Protein AF-A0A0J9V8D1-F1 (afdb_monomer)

Foldseek 3Di:
DDDDPPDPPPPPPPVVVPPPCDPL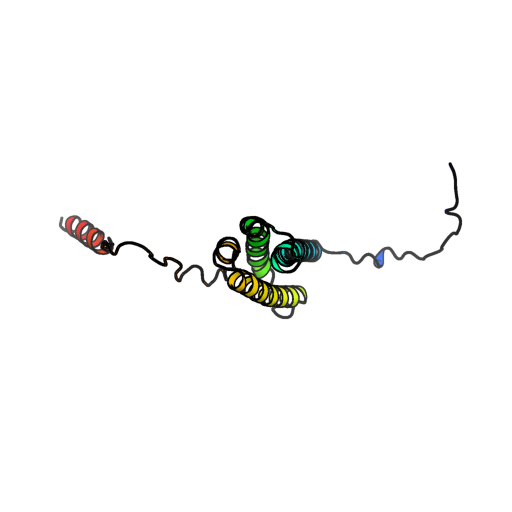NVVLVVLLVLLVVLVVQLCCCLPVDDPDFLLSQQVSLVSNQVSLQVCCVVCPDCPDPSNVSSVVSLVVLVVSLVSLVVVHDRNNVSHDHNDPPVPPPDDDPPPPDDDPDDDPPPVVVVVVVVVPPDD

Radius of gyration: 25.95 Å; Cα contacts (8 Å, |Δi|>4): 88; chains: 1; bounding box: 57×92×41 Å

Organism: NCBI:txid1077284

Sequence (151 aa):
MESHCTETLSLNYSSNLIYSINHEDLNRMEVLYTLHENYSKLDNILNKGTSQEPESLMEPSRICSYTYNSASYMCYDNKNKFCQILENFKRKYEELFKTAESKGDGYAKNFKKLTDYDNINIISTTVIGSAVGLIPLLGILYKVSYINIKS

Nearest PDB structures (foldseek):
  5fb7-assembly1_C  TM=6.114E-01  e=3.784E+00  Talaromyces marneffei PM1
  5csd-assembly2_B  TM=6.289E-01  e=5.192E+00  Talaromyces marneffei PM1
  5ecf-assembly1_A  TM=4.963E-01  e=4.926E+00  Talaromyces marneffei PM1
  7pqg-assembly1_A  TM=3.488E-01  e=5.770E+00  Homo sapiens

Secondary structure (DSSP, 8-state):
--------------GGGS----HHHHHHHHHHHHHHHHHHHHHHHHHS-----GGGGHHHHHHHHHHHHHHHTT-SSTTSHHHHHHHHHHHHHHHHHHHHHHH-HHHHHTSPPPPPGGGTTS------S-------THHHHHHHHHHTS--

Solvent-accessible surface area (backbone atoms only — not comparable to full-atom values): 9403 Å² total; per-residue (Å²): 132,88,86,87,92,81,74,87,74,82,62,84,71,56,72,75,72,61,63,85,72,48,73,66,57,50,53,52,50,51,52,53,48,55,39,52,56,26,49,50,52,45,47,42,56,71,73,63,70,58,97,60,62,40,66,72,32,32,63,36,25,44,49,36,27,54,52,50,53,62,50,57,77,73,46,87,50,79,81,41,70,67,39,52,50,50,54,54,46,51,54,53,50,55,53,51,48,52,54,28,48,76,76,31,69,64,31,35,75,20,42,50,68,75,63,61,76,91,55,77,83,69,85,87,78,80,79,84,75,78,97,69,83,83,74,73,70,71,68,58,57,61,59,58,60,63,68,75,73,72,130

pLDDT: mean 75.98, std 21.28, range [38.09, 98.56]

Structure (mmCIF, N/CA/C/O backbone):
data_AF-A0A0J9V8D1-F1
#
_entry.id   AF-A0A0J9V8D1-F1
#
loop_
_atom_site.group_PDB
_atom_site.id
_atom_site.type_symbol
_atom_site.label_atom_id
_atom_site.label_alt_id
_atom_site.label_comp_id
_atom_site.label_asym_id
_atom_site.label_entity_id
_atom_site.label_seq_id
_atom_site.pdbx_PDB_ins_code
_atom_site.Cartn_x
_atom_site.Cartn_y
_atom_site.Cartn_z
_atom_site.occupancy
_atom_site.B_iso_or_equiv
_atom_site.auth_seq_id
_atom_site.auth_comp_id
_atom_site.auth_asym_id
_atom_site.auth_atom_id
_atom_site.pdbx_PDB_model_num
ATOM 1 N N . MET A 1 1 ? 38.128 -26.580 13.198 1.00 40.97 1 MET A N 1
ATOM 2 C CA . MET A 1 1 ? 39.357 -26.269 12.449 1.00 40.97 1 MET A CA 1
ATOM 3 C C . MET A 1 1 ? 39.440 -27.298 11.344 1.00 40.97 1 MET A C 1
ATOM 5 O O . MET A 1 1 ? 39.517 -28.463 11.697 1.00 40.97 1 MET A O 1
ATOM 9 N N . GLU A 1 2 ? 39.311 -26.825 10.094 1.00 38.81 2 GLU A N 1
ATOM 10 C CA . GLU A 1 2 ? 39.441 -27.550 8.809 1.00 38.81 2 GLU A CA 1
ATOM 11 C C . GLU A 1 2 ? 38.528 -28.771 8.579 1.00 38.81 2 GLU A C 1
ATOM 13 O O . GLU A 1 2 ? 38.133 -29.463 9.503 1.00 38.81 2 GLU A O 1
ATOM 18 N N . SER A 1 3 ? 38.116 -29.122 7.364 1.00 52.94 3 SER A N 1
ATOM 19 C CA . SER A 1 3 ? 38.145 -28.497 6.032 1.00 52.94 3 SER A CA 1
ATOM 20 C C . SER A 1 3 ? 37.361 -29.460 5.146 1.00 52.94 3 SER A C 1
ATOM 22 O O . SER A 1 3 ? 37.755 -30.611 5.147 1.00 52.94 3 SER A O 1
ATOM 24 N N . HIS A 1 4 ? 36.349 -29.055 4.376 1.00 39.62 4 HIS A N 1
ATOM 25 C CA . HIS A 1 4 ? 35.917 -29.810 3.183 1.00 39.62 4 HIS A CA 1
ATOM 26 C C . HIS A 1 4 ? 35.144 -28.876 2.240 1.00 39.62 4 HIS A C 1
ATOM 28 O O . HIS A 1 4 ? 33.922 -28.902 2.159 1.00 39.62 4 HIS A O 1
ATOM 34 N N . CYS A 1 5 ? 35.869 -28.023 1.522 1.00 57.09 5 CYS A N 1
ATOM 35 C CA . CYS A 1 5 ? 35.431 -27.565 0.205 1.00 57.09 5 CYS A CA 1
ATOM 36 C C . CYS A 1 5 ? 36.419 -28.151 -0.795 1.00 57.09 5 CYS A C 1
ATOM 38 O O . CYS A 1 5 ? 37.319 -27.476 -1.284 1.00 57.09 5 CYS A O 1
ATOM 40 N N . THR A 1 6 ? 36.271 -29.453 -1.019 1.00 54.22 6 THR A N 1
ATOM 41 C CA . THR A 1 6 ? 37.063 -30.211 -1.982 1.00 54.22 6 THR A CA 1
ATOM 42 C C . THR A 1 6 ? 36.101 -30.989 -2.857 1.00 54.22 6 THR A C 1
ATOM 44 O O . THR A 1 6 ? 35.965 -32.194 -2.729 1.00 54.22 6 THR A O 1
ATOM 47 N N . GLU A 1 7 ? 35.410 -30.276 -3.736 1.00 50.66 7 GLU A N 1
ATOM 48 C CA . GLU A 1 7 ? 35.006 -30.840 -5.014 1.00 50.66 7 GLU A CA 1
ATOM 49 C C . GLU A 1 7 ? 34.979 -29.704 -6.028 1.00 50.66 7 GLU A C 1
ATOM 51 O O . GLU A 1 7 ? 34.204 -28.751 -5.953 1.00 50.66 7 GLU A O 1
ATOM 56 N N . THR A 1 8 ? 35.951 -29.778 -6.927 1.00 52.75 8 THR A N 1
ATOM 57 C CA . THR A 1 8 ? 36.171 -28.877 -8.043 1.00 52.75 8 THR A CA 1
ATOM 58 C C . THR A 1 8 ? 35.001 -29.010 -9.009 1.00 52.75 8 THR A C 1
ATOM 60 O O . THR A 1 8 ? 35.062 -29.731 -10.003 1.00 52.75 8 THR A O 1
ATOM 63 N N . LEU A 1 9 ? 33.916 -28.298 -8.721 1.00 45.75 9 LEU A N 1
ATOM 64 C CA . LEU A 1 9 ? 32.901 -27.980 -9.706 1.00 45.75 9 LEU A CA 1
ATOM 65 C C . LEU A 1 9 ? 33.573 -27.097 -10.759 1.00 45.75 9 LEU A C 1
ATOM 67 O O . LEU A 1 9 ? 33.676 -25.882 -10.60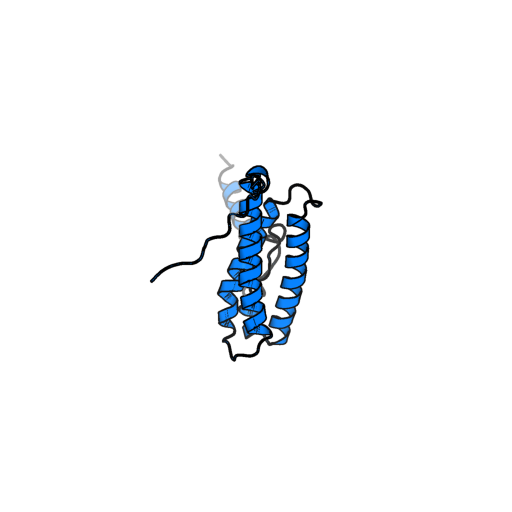1 1.00 45.75 9 LEU A O 1
ATOM 71 N N . SER A 1 10 ? 34.043 -27.723 -11.841 1.00 49.22 10 SER A N 1
ATOM 72 C CA . SER A 1 10 ? 34.318 -27.046 -13.112 1.00 49.22 10 SER A CA 1
ATOM 73 C C . SER A 1 10 ? 32.995 -26.554 -13.694 1.00 49.22 10 SER A C 1
ATOM 75 O O . SER A 1 10 ? 32.504 -27.029 -14.715 1.00 49.22 10 SER A O 1
ATOM 77 N N . LEU A 1 11 ? 32.379 -25.602 -13.003 1.00 45.41 11 LEU A N 1
ATOM 78 C CA . LEU A 1 11 ? 31.412 -24.717 -13.594 1.00 45.41 11 LEU A CA 1
ATOM 79 C C . LEU A 1 11 ? 32.250 -23.810 -14.480 1.00 45.41 11 LEU A C 1
ATOM 81 O O . LEU A 1 11 ? 33.046 -23.012 -13.988 1.00 45.41 11 LEU A O 1
ATOM 85 N N . ASN A 1 12 ? 32.076 -23.943 -15.793 1.00 48.06 12 ASN A N 1
ATOM 86 C CA . ASN A 1 12 ? 32.253 -22.820 -16.700 1.00 48.06 12 ASN A CA 1
ATOM 87 C C . ASN A 1 12 ? 31.321 -21.713 -16.197 1.00 48.06 12 ASN A C 1
ATOM 89 O O . ASN A 1 12 ? 30.193 -21.564 -16.666 1.00 48.06 12 ASN A O 1
ATOM 93 N N . TYR A 1 13 ? 31.760 -21.000 -15.161 1.00 48.97 13 TYR A N 1
ATOM 94 C CA . TYR A 1 13 ? 31.083 -19.853 -14.609 1.00 48.97 13 TYR A CA 1
ATOM 95 C C . TYR A 1 13 ? 31.300 -18.777 -15.651 1.00 48.97 13 TYR A C 1
ATOM 97 O O . TYR A 1 13 ? 32.268 -18.021 -15.626 1.00 48.97 13 TYR A O 1
ATOM 105 N N . SER A 1 14 ? 30.434 -18.795 -16.660 1.00 47.12 14 SER A N 1
ATOM 106 C CA . SER A 1 14 ? 30.283 -17.672 -17.547 1.00 47.12 14 SER A CA 1
ATOM 107 C C . SER A 1 14 ? 29.928 -16.515 -16.626 1.00 47.12 14 SER A C 1
ATOM 109 O O . SER A 1 14 ? 28.798 -16.408 -16.154 1.00 47.12 14 SER A O 1
ATOM 111 N N . SER A 1 15 ? 30.903 -15.654 -16.333 1.00 50.50 15 SER A N 1
ATOM 112 C CA . SER A 1 15 ? 30.673 -14.385 -15.642 1.00 50.50 15 SER A CA 1
ATOM 113 C C . SER A 1 15 ? 29.632 -13.528 -16.374 1.00 50.50 15 SER A C 1
ATOM 115 O O . SER A 1 15 ? 29.179 -12.531 -15.832 1.00 50.50 15 SER A O 1
ATOM 117 N N . ASN A 1 16 ? 29.216 -13.944 -17.577 1.00 49.34 16 ASN A N 1
ATOM 118 C CA . ASN A 1 16 ? 28.119 -13.396 -18.362 1.00 49.34 16 ASN A CA 1
ATOM 119 C C . ASN A 1 16 ? 26.714 -13.763 -17.833 1.00 49.34 16 ASN A C 1
ATOM 121 O O . ASN A 1 16 ? 25.738 -13.243 -18.363 1.00 49.34 16 ASN A O 1
ATOM 125 N N . LEU A 1 17 ? 26.571 -14.656 -16.839 1.00 49.59 17 LEU A N 1
ATOM 126 C CA . LEU A 1 17 ? 25.272 -14.973 -16.209 1.00 49.59 17 LEU A CA 1
ATOM 127 C C . LEU A 1 17 ? 24.911 -14.040 -15.050 1.00 49.59 17 LEU A C 1
ATOM 129 O O . LEU A 1 17 ? 23.734 -13.939 -14.699 1.00 49.59 17 LEU A O 1
ATOM 133 N N . ILE A 1 18 ? 25.887 -13.318 -14.488 1.00 56.47 18 ILE A N 1
ATOM 134 C CA . ILE A 1 18 ? 25.574 -12.091 -13.760 1.00 56.47 18 ILE A CA 1
ATOM 135 C C . ILE A 1 18 ? 25.215 -11.095 -14.856 1.00 56.47 18 ILE A C 1
ATOM 137 O O . ILE A 1 18 ? 26.090 -10.435 -15.414 1.00 56.47 18 ILE A O 1
ATOM 141 N N . TYR A 1 19 ? 23.932 -11.061 -15.226 1.00 57.22 19 TYR A N 1
ATOM 142 C CA . TYR A 1 19 ? 23.373 -9.982 -16.034 1.00 57.22 19 TYR A CA 1
ATOM 143 C C . TYR A 1 19 ? 23.995 -8.676 -15.543 1.00 57.22 19 TYR A C 1
ATOM 145 O O . TYR A 1 19 ? 24.010 -8.431 -14.335 1.00 57.22 19 TYR A O 1
ATOM 153 N N . SER A 1 20 ? 24.541 -7.861 -16.444 1.00 66.31 20 SER A N 1
ATOM 154 C CA . SER A 1 20 ? 24.949 -6.507 -16.083 1.00 66.31 20 SER A CA 1
ATOM 155 C C . SER A 1 20 ? 23.691 -5.752 -15.660 1.00 66.31 20 SER A C 1
ATOM 157 O O . SER A 1 20 ? 22.990 -5.192 -16.499 1.00 66.31 20 SER A O 1
ATOM 159 N N . ILE A 1 21 ? 23.365 -5.808 -14.364 1.00 72.62 21 ILE A N 1
ATOM 160 C CA . ILE A 1 21 ? 22.293 -5.025 -13.764 1.00 72.62 21 ILE A CA 1
ATOM 161 C C . ILE A 1 21 ? 22.747 -3.585 -13.929 1.00 72.62 21 ILE A C 1
ATOM 163 O O . ILE A 1 21 ? 23.710 -3.144 -13.298 1.00 72.62 21 ILE A O 1
ATOM 167 N N . ASN A 1 22 ? 22.109 -2.878 -14.852 1.00 84.25 22 ASN A N 1
ATOM 168 C CA . ASN A 1 22 ? 22.385 -1.467 -15.015 1.00 84.25 22 ASN A CA 1
ATOM 169 C C . ASN A 1 22 ? 21.855 -0.715 -13.782 1.00 84.25 22 ASN A C 1
ATOM 171 O O . ASN A 1 22 ? 21.033 -1.210 -13.007 1.00 84.25 22 ASN A O 1
ATOM 175 N N . HIS A 1 23 ? 22.343 0.504 -13.599 1.00 86.00 23 HIS A N 1
ATOM 176 C CA . HIS A 1 23 ? 21.993 1.319 -12.443 1.00 86.00 23 HIS A CA 1
ATOM 177 C C . HIS A 1 23 ? 20.477 1.582 -12.328 1.00 86.00 23 HIS A C 1
ATOM 179 O O . HIS A 1 23 ? 19.948 1.692 -11.225 1.00 86.00 23 HIS A O 1
ATOM 185 N N . GLU A 1 24 ? 19.764 1.668 -13.452 1.00 86.50 24 GLU A N 1
ATOM 186 C CA . GLU A 1 24 ? 18.317 1.902 -13.476 1.00 86.50 24 GLU A CA 1
ATOM 187 C C . GLU A 1 24 ? 17.537 0.692 -12.946 1.00 86.50 24 GLU A C 1
ATOM 189 O O . GLU A 1 24 ? 16.636 0.851 -12.122 1.00 86.50 24 GLU A O 1
ATOM 194 N N . ASP A 1 25 ? 17.915 -0.518 -13.358 1.00 86.88 25 ASP A N 1
ATOM 195 C CA . ASP A 1 25 ? 17.309 -1.761 -12.885 1.00 86.88 25 ASP A CA 1
ATOM 196 C C . ASP A 1 25 ? 17.604 -1.997 -11.401 1.00 86.88 25 ASP A C 1
ATOM 198 O O . ASP A 1 25 ? 16.701 -2.375 -10.653 1.00 86.88 25 ASP A O 1
ATOM 202 N N . LEU A 1 26 ? 18.826 -1.697 -10.945 1.00 90.06 26 LEU A N 1
ATOM 203 C CA . LEU A 1 26 ? 19.175 -1.765 -9.525 1.00 90.06 26 LEU A CA 1
ATOM 204 C C . LEU A 1 26 ? 18.318 -0.803 -8.688 1.00 90.06 26 LEU A C 1
ATOM 206 O O . LEU A 1 26 ? 17.719 -1.215 -7.697 1.00 90.06 26 LEU A O 1
ATOM 210 N N . ASN A 1 27 ? 18.199 0.454 -9.123 1.00 91.44 27 ASN A N 1
ATOM 211 C CA . ASN A 1 27 ? 17.384 1.466 -8.451 1.00 91.44 27 ASN A CA 1
ATOM 212 C C . ASN A 1 27 ? 15.896 1.067 -8.405 1.00 91.44 27 ASN A C 1
ATOM 214 O O . ASN A 1 27 ? 15.228 1.219 -7.383 1.00 91.44 27 ASN A O 1
ATOM 218 N N . ARG A 1 28 ? 15.368 0.479 -9.487 1.00 93.06 28 ARG A N 1
ATOM 219 C CA . ARG A 1 28 ? 14.005 -0.079 -9.511 1.00 93.06 28 ARG A CA 1
ATOM 220 C C . ARG A 1 28 ? 13.829 -1.214 -8.505 1.00 93.06 28 ARG A C 1
ATOM 222 O O . ARG A 1 28 ? 12.802 -1.274 -7.832 1.00 93.06 28 ARG A O 1
ATOM 229 N N . MET A 1 29 ? 14.802 -2.117 -8.397 1.00 92.88 29 MET A N 1
ATOM 230 C CA . MET A 1 29 ? 14.754 -3.216 -7.428 1.00 92.88 29 MET A CA 1
ATOM 231 C C . MET A 1 29 ? 14.771 -2.706 -5.985 1.00 92.88 29 MET A C 1
ATOM 233 O O . MET A 1 29 ? 13.991 -3.194 -5.169 1.00 92.88 29 MET A O 1
ATOM 237 N N . GLU A 1 30 ? 15.604 -1.709 -5.685 1.00 95.56 30 GLU A N 1
ATOM 238 C CA . GLU A 1 30 ? 15.668 -1.074 -4.366 1.00 95.56 30 GLU A CA 1
ATOM 239 C C . GLU A 1 30 ? 14.323 -0.447 -3.981 1.00 95.56 30 GLU A C 1
ATOM 241 O O . GLU A 1 30 ? 13.779 -0.745 -2.917 1.00 95.56 30 GLU A O 1
ATOM 246 N N . VAL A 1 31 ? 13.719 0.318 -4.894 1.00 97.19 31 VAL A N 1
ATOM 247 C CA . VAL A 1 31 ? 12.374 0.885 -4.720 1.00 97.19 31 VAL A CA 1
ATOM 248 C C . VAL A 1 31 ? 11.345 -0.199 -4.393 1.00 97.19 31 VAL A C 1
ATOM 250 O O . VAL A 1 31 ? 10.600 -0.076 -3.419 1.00 97.19 31 VAL A O 1
ATOM 253 N N . LEU A 1 32 ? 11.292 -1.273 -5.189 1.00 97.50 32 LEU A N 1
ATOM 254 C CA . LEU A 1 32 ? 10.330 -2.358 -4.975 1.00 97.50 32 LEU A CA 1
ATOM 255 C C . LEU A 1 32 ? 10.551 -3.064 -3.634 1.00 97.50 32 LEU A C 1
ATOM 257 O O . LEU A 1 32 ? 9.579 -3.422 -2.964 1.00 97.50 32 LEU A O 1
ATOM 261 N N . TYR A 1 33 ? 11.808 -3.240 -3.229 1.00 98.00 33 TYR A N 1
ATOM 262 C CA . TYR A 1 33 ? 12.160 -3.812 -1.936 1.00 98.00 33 TYR A CA 1
ATOM 263 C C . TYR A 1 33 ? 11.669 -2.930 -0.780 1.00 98.00 33 TYR A C 1
ATOM 265 O O . TYR A 1 33 ? 10.964 -3.426 0.100 1.00 98.00 33 TYR A O 1
ATOM 273 N N . THR A 1 34 ? 11.946 -1.622 -0.813 1.00 98.50 34 THR A N 1
ATOM 274 C CA . THR A 1 34 ? 11.487 -0.673 0.214 1.00 98.50 34 THR A CA 1
ATOM 275 C C . THR A 1 34 ? 9.963 -0.659 0.338 1.00 98.50 34 THR A C 1
ATOM 277 O O . THR A 1 34 ? 9.433 -0.662 1.454 1.00 98.50 34 THR A O 1
ATOM 280 N N . LEU A 1 35 ? 9.244 -0.684 -0.790 1.00 98.56 35 LEU A N 1
ATOM 281 C CA . LEU A 1 35 ? 7.781 -0.760 -0.807 1.00 98.56 35 LEU A CA 1
ATOM 282 C C . LEU A 1 35 ? 7.275 -2.061 -0.172 1.00 98.56 35 LEU A C 1
ATOM 284 O O . LEU A 1 35 ? 6.393 -2.027 0.687 1.00 98.56 35 LEU A O 1
ATOM 288 N N . HIS A 1 36 ? 7.843 -3.206 -0.554 1.00 98.38 36 HIS A N 1
ATOM 289 C CA . HIS A 1 36 ? 7.454 -4.509 -0.016 1.00 98.38 36 HIS A CA 1
ATOM 290 C C . HIS A 1 36 ? 7.713 -4.617 1.493 1.00 98.38 36 HIS A C 1
ATOM 292 O O . HIS A 1 36 ? 6.860 -5.104 2.242 1.00 98.38 36 HIS A O 1
ATOM 298 N N . GLU A 1 37 ? 8.885 -4.176 1.952 1.00 98.50 37 GLU A N 1
ATOM 299 C CA . GLU A 1 37 ? 9.278 -4.241 3.358 1.00 98.50 37 GLU A CA 1
ATOM 300 C C . GLU A 1 37 ? 8.307 -3.442 4.239 1.00 98.50 37 GLU A C 1
ATOM 302 O O . GLU A 1 37 ? 7.800 -3.951 5.241 1.00 98.50 37 GLU A O 1
ATOM 307 N N . ASN A 1 38 ? 7.993 -2.207 3.843 1.00 98.56 38 ASN A N 1
ATOM 308 C CA . ASN A 1 38 ? 7.115 -1.340 4.624 1.00 98.56 38 ASN A CA 1
ATOM 309 C C . ASN A 1 38 ? 5.640 -1.735 4.504 1.00 98.56 38 ASN A C 1
ATOM 311 O O . ASN A 1 38 ? 4.928 -1.689 5.506 1.00 98.56 38 ASN A O 1
ATOM 315 N N . TYR A 1 39 ? 5.192 -2.239 3.350 1.00 98.25 39 TYR A N 1
ATOM 316 C CA . TYR A 1 39 ? 3.880 -2.881 3.239 1.00 98.25 39 TYR A CA 1
ATOM 317 C C . TYR A 1 39 ? 3.747 -4.064 4.197 1.00 98.25 39 TYR A C 1
ATOM 319 O O . TYR A 1 39 ? 2.749 -4.173 4.899 1.00 98.25 39 TYR A O 1
ATOM 327 N N . SER A 1 40 ? 4.769 -4.920 4.283 1.00 96.62 40 SER A N 1
ATOM 328 C CA . SER A 1 40 ? 4.755 -6.077 5.185 1.00 96.62 40 SER A CA 1
ATOM 329 C C . SER A 1 40 ? 4.664 -5.657 6.654 1.00 96.62 40 SER A C 1
ATOM 331 O O . SER A 1 40 ? 3.982 -6.313 7.437 1.00 96.62 40 SER A O 1
ATOM 333 N N . LYS A 1 41 ? 5.305 -4.543 7.040 1.00 96.12 41 LYS A N 1
ATOM 334 C CA . LYS A 1 41 ? 5.163 -3.958 8.386 1.00 96.12 41 LYS A CA 1
ATOM 335 C C . LYS A 1 41 ? 3.719 -3.518 8.648 1.00 96.12 41 LYS A C 1
ATOM 337 O O . LYS A 1 41 ? 3.163 -3.890 9.677 1.00 96.12 41 LYS A O 1
ATOM 342 N N . LEU A 1 42 ? 3.107 -2.792 7.710 1.00 96.62 42 LEU A N 1
ATOM 343 C CA . LEU A 1 42 ? 1.705 -2.360 7.805 1.00 96.62 42 LEU A CA 1
ATOM 344 C C . LEU A 1 42 ? 0.745 -3.556 7.889 1.00 96.62 42 LEU A C 1
ATOM 346 O O . LEU A 1 42 ? -0.128 -3.581 8.752 1.00 96.62 42 LEU A O 1
ATOM 350 N N . ASP A 1 43 ? 0.934 -4.561 7.032 1.00 95.56 43 ASP A N 1
ATOM 351 C CA . ASP A 1 43 ? 0.139 -5.791 7.020 1.00 95.56 43 ASP A CA 1
ATOM 352 C C . ASP A 1 43 ? 0.264 -6.561 8.337 1.00 95.56 43 ASP A C 1
ATOM 354 O O . ASP A 1 43 ? -0.735 -7.018 8.881 1.00 95.56 43 ASP A O 1
ATOM 358 N N . ASN A 1 44 ? 1.465 -6.646 8.911 1.00 94.00 44 ASN A N 1
ATOM 359 C CA . ASN A 1 44 ? 1.660 -7.283 10.210 1.00 94.00 44 ASN A CA 1
ATOM 360 C C . ASN A 1 44 ? 0.912 -6.539 11.331 1.00 94.00 44 ASN A C 1
ATOM 362 O O . ASN A 1 44 ? 0.211 -7.192 12.105 1.00 94.00 44 ASN A O 1
ATOM 366 N N . ILE A 1 45 ? 1.015 -5.202 11.383 1.00 92.88 45 ILE A N 1
ATOM 367 C CA . ILE A 1 45 ? 0.317 -4.363 12.378 1.00 92.88 45 ILE A CA 1
ATOM 368 C C . ILE A 1 45 ? -1.203 -4.539 12.260 1.00 92.88 45 ILE A C 1
ATOM 370 O O . ILE A 1 45 ? -1.908 -4.676 13.259 1.00 92.88 45 ILE A O 1
ATOM 374 N N . LEU A 1 46 ? -1.728 -4.554 11.034 1.00 93.31 46 LEU A N 1
ATOM 375 C CA . LEU A 1 46 ? -3.165 -4.633 10.795 1.00 93.31 46 LEU A CA 1
ATOM 376 C C . LEU A 1 46 ? -3.699 -6.064 10.956 1.00 93.31 46 LEU A C 1
ATOM 378 O O . LEU A 1 46 ? -4.700 -6.282 11.635 1.00 93.31 46 LEU A O 1
ATOM 382 N N . ASN A 1 47 ? -3.053 -7.063 10.372 1.00 90.00 47 ASN A N 1
ATOM 383 C CA . ASN A 1 47 ? -3.655 -8.384 10.197 1.00 90.00 47 ASN A CA 1
ATOM 384 C C . ASN A 1 4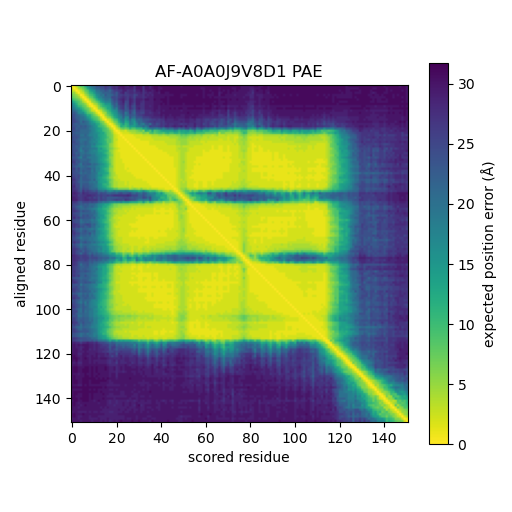7 ? -3.103 -9.459 11.140 1.00 90.00 47 ASN A C 1
ATOM 386 O O . ASN A 1 47 ? -3.786 -10.458 11.357 1.00 90.00 47 ASN A O 1
ATOM 390 N N . LYS A 1 48 ? -1.909 -9.285 11.730 1.00 80.50 48 LYS A N 1
ATOM 391 C CA . LYS A 1 48 ? -1.238 -10.354 12.504 1.00 80.50 48 LYS A CA 1
ATOM 392 C C . LYS A 1 48 ? -1.271 -10.188 14.026 1.00 80.50 48 LYS A C 1
ATOM 394 O O . LYS A 1 48 ? -0.693 -11.005 14.734 1.00 80.50 48 LYS A O 1
ATOM 399 N N . GLY A 1 49 ? -2.044 -9.227 14.533 1.00 60.84 49 GLY A N 1
ATOM 400 C CA . GLY A 1 49 ? -2.706 -9.376 15.834 1.00 60.84 49 GLY A CA 1
ATOM 401 C C . GLY A 1 49 ? -1.828 -9.283 17.083 1.00 60.84 49 GLY A C 1
ATOM 402 O O . GLY A 1 49 ? -2.189 -9.854 18.109 1.00 60.84 49 GLY A O 1
ATOM 403 N N . THR A 1 50 ? -0.724 -8.540 17.056 1.00 63.03 50 THR A N 1
ATOM 404 C CA . THR A 1 50 ? -0.196 -7.968 18.303 1.00 63.03 50 THR A CA 1
ATOM 405 C C . THR A 1 50 ? -0.909 -6.639 18.551 1.00 63.03 50 THR A C 1
ATOM 407 O O . THR A 1 50 ? -1.259 -5.944 17.601 1.00 63.03 50 THR A O 1
ATOM 410 N N . SER A 1 51 ? -1.194 -6.307 19.815 1.00 60.75 51 SER A N 1
ATOM 411 C CA . SER A 1 51 ? -1.776 -5.019 20.229 1.00 60.75 51 SER A CA 1
ATOM 412 C C . SER A 1 51 ? -0.784 -3.886 19.946 1.00 60.75 51 SER A C 1
ATOM 414 O O . SER A 1 51 ? -0.165 -3.350 20.860 1.00 60.75 51 SER A O 1
ATOM 416 N N . GLN A 1 52 ? -0.539 -3.599 18.672 1.00 69.19 52 GLN A N 1
ATOM 417 C CA . GLN A 1 52 ? 0.337 -2.531 18.234 1.00 69.19 52 GLN A CA 1
ATOM 418 C C . GLN A 1 52 ? -0.461 -1.240 18.163 1.00 69.19 52 GLN A C 1
ATOM 420 O O . GLN A 1 52 ? -1.553 -1.196 17.595 1.00 69.19 52 GLN A O 1
ATOM 425 N N . GLU A 1 53 ? 0.109 -0.196 18.760 1.00 84.94 53 GLU A N 1
ATOM 426 C CA . GLU A 1 53 ? -0.489 1.130 18.782 1.00 84.94 53 GLU A CA 1
ATOM 427 C C . GLU A 1 53 ? -0.717 1.625 17.349 1.00 84.94 53 GLU A C 1
ATOM 429 O O . GLU A 1 53 ? 0.199 1.503 16.520 1.00 84.94 53 GLU A O 1
ATOM 434 N N . PRO A 1 54 ? -1.890 2.215 17.044 1.00 89.50 54 PRO A N 1
ATOM 435 C CA . PRO A 1 54 ? -2.215 2.718 15.711 1.00 89.50 54 PRO A CA 1
ATOM 436 C C . PRO A 1 54 ? -1.140 3.638 15.114 1.00 89.50 54 PRO A C 1
ATOM 438 O O . PRO A 1 54 ? -0.916 3.633 13.906 1.00 89.50 54 PRO A O 1
ATOM 441 N N . GLU A 1 55 ? -0.431 4.384 15.960 1.00 93.06 55 GLU A N 1
ATOM 442 C CA . GLU A 1 55 ? 0.679 5.285 15.612 1.00 93.06 55 GLU A CA 1
ATOM 443 C C . GLU A 1 55 ? 1.842 4.575 14.904 1.00 93.06 55 GLU A C 1
ATOM 445 O O . GLU A 1 55 ? 2.537 5.178 14.085 1.00 93.06 55 GLU A O 1
ATOM 450 N N . SER A 1 56 ? 2.015 3.272 15.143 1.00 93.94 56 SER A N 1
ATOM 451 C CA . SER A 1 56 ? 3.055 2.448 14.511 1.00 93.94 56 SER A CA 1
ATOM 452 C C . SER A 1 56 ? 2.877 2.325 12.991 1.00 93.94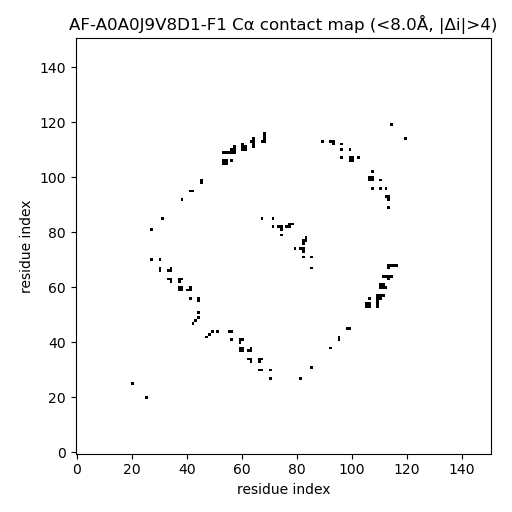 56 SER A C 1
ATOM 454 O O . SER A 1 56 ? 3.821 1.961 12.289 1.00 93.94 56 SER A O 1
ATOM 456 N N . LEU A 1 57 ? 1.687 2.637 12.462 1.00 95.31 57 LEU A N 1
ATOM 457 C CA . LEU A 1 57 ? 1.415 2.682 11.023 1.00 95.31 57 LEU A CA 1
ATOM 458 C C . LEU A 1 57 ? 2.025 3.905 10.329 1.00 95.31 57 LEU A C 1
ATOM 460 O O . LEU A 1 57 ? 2.243 3.872 9.114 1.00 95.31 57 LEU A O 1
ATOM 464 N N . MET A 1 58 ? 2.297 4.982 11.071 1.00 95.44 58 MET A N 1
ATOM 465 C CA . MET A 1 58 ? 2.629 6.284 10.491 1.00 95.44 58 MET A CA 1
ATOM 466 C C . MET A 1 58 ? 3.925 6.230 9.690 1.00 95.44 58 MET A C 1
ATOM 468 O O . MET A 1 58 ? 3.957 6.639 8.529 1.00 95.44 58 MET A O 1
ATOM 472 N N . GLU A 1 59 ? 4.984 5.687 10.284 1.00 96.62 59 GLU A N 1
ATOM 473 C CA . GLU A 1 59 ? 6.296 5.682 9.646 1.00 96.62 59 GLU A CA 1
ATOM 474 C C . GLU A 1 59 ? 6.341 4.775 8.404 1.00 96.62 59 GLU A C 1
ATOM 476 O O . GLU A 1 59 ? 6.699 5.268 7.329 1.00 96.62 59 GLU A O 1
ATOM 481 N N . PRO A 1 60 ? 5.897 3.500 8.461 1.00 97.56 60 PRO A N 1
ATOM 482 C CA . PRO A 1 60 ? 5.912 2.642 7.280 1.00 97.56 60 PRO A CA 1
ATOM 483 C C . PRO A 1 60 ? 4.988 3.152 6.163 1.00 97.56 60 PRO A C 1
ATOM 485 O O . PRO A 1 60 ? 5.351 3.078 4.989 1.00 97.56 60 PRO A O 1
ATOM 488 N N . SER A 1 61 ? 3.817 3.714 6.497 1.00 97.75 61 SER A N 1
ATOM 489 C CA . SER A 1 61 ? 2.894 4.262 5.490 1.00 97.75 61 SER A CA 1
ATOM 490 C C . SER A 1 61 ? 3.442 5.528 4.825 1.00 97.75 61 SER A C 1
ATOM 492 O O . SER A 1 61 ? 3.301 5.709 3.613 1.00 97.75 61 SER A O 1
ATOM 494 N N . ARG A 1 62 ? 4.141 6.386 5.580 1.00 97.12 62 ARG A N 1
ATOM 495 C CA . ARG A 1 62 ? 4.844 7.554 5.036 1.00 97.12 62 ARG A CA 1
ATOM 496 C C . ARG A 1 62 ? 5.943 7.145 4.060 1.00 97.12 62 ARG A C 1
ATOM 498 O O . ARG A 1 62 ? 6.021 7.734 2.982 1.00 97.12 62 ARG A O 1
ATOM 505 N N . ILE A 1 63 ? 6.746 6.137 4.410 1.00 97.88 63 ILE A N 1
ATOM 506 C CA . ILE A 1 63 ? 7.796 5.605 3.530 1.00 97.88 63 ILE A CA 1
ATOM 507 C C . ILE A 1 63 ? 7.171 5.050 2.248 1.00 97.88 63 ILE A C 1
ATOM 509 O O . ILE A 1 63 ? 7.557 5.469 1.162 1.00 97.88 63 ILE A O 1
ATOM 513 N N . CYS A 1 64 ? 6.147 4.196 2.357 1.00 98.06 64 CYS A N 1
ATOM 514 C CA . CYS A 1 64 ? 5.426 3.676 1.193 1.00 98.06 64 CYS A CA 1
ATOM 515 C C . CYS A 1 64 ? 4.902 4.795 0.284 1.00 98.06 64 CYS A C 1
ATOM 517 O O . CYS A 1 64 ? 5.131 4.758 -0.922 1.00 98.06 64 CYS A O 1
ATOM 519 N N . SER A 1 65 ? 4.237 5.807 0.853 1.00 95.81 65 SER A N 1
ATOM 520 C CA . SER A 1 65 ? 3.700 6.936 0.089 1.00 95.81 65 SER A CA 1
ATOM 521 C C . SER A 1 65 ? 4.793 7.723 -0.630 1.00 95.81 65 SER A C 1
ATOM 523 O O . SER A 1 65 ? 4.653 8.001 -1.819 1.00 95.81 65 SER A O 1
ATOM 525 N N . TYR A 1 66 ? 5.884 8.066 0.053 1.00 94.81 66 TYR A N 1
ATOM 526 C CA . TYR A 1 66 ? 6.977 8.827 -0.549 1.00 94.81 66 TYR A CA 1
ATOM 527 C C . TYR A 1 66 ? 7.705 8.034 -1.642 1.00 94.81 66 TYR A C 1
ATOM 529 O O . TYR A 1 66 ? 7.935 8.551 -2.740 1.00 94.81 66 TYR A O 1
ATOM 537 N N . THR A 1 67 ? 8.035 6.772 -1.356 1.00 96.31 67 THR A N 1
ATOM 538 C CA . THR A 1 67 ? 8.733 5.890 -2.292 1.00 96.31 67 THR A CA 1
ATOM 539 C C . THR A 1 67 ? 7.873 5.620 -3.523 1.00 96.31 67 THR A C 1
ATOM 541 O O . THR A 1 67 ? 8.379 5.746 -4.633 1.00 96.31 67 THR A O 1
ATOM 544 N N . TYR A 1 68 ? 6.577 5.329 -3.361 1.00 95.69 68 TYR A N 1
ATOM 545 C CA . TYR A 1 68 ? 5.664 5.098 -4.486 1.00 95.69 68 TYR A CA 1
ATOM 546 C C . TYR A 1 68 ? 5.545 6.337 -5.378 1.00 95.69 68 TYR A C 1
ATOM 548 O O . TYR A 1 68 ? 5.695 6.237 -6.595 1.00 95.69 68 TYR A O 1
ATOM 556 N N . ASN A 1 69 ? 5.349 7.515 -4.779 1.00 91.31 69 ASN A N 1
ATOM 557 C CA . ASN A 1 69 ? 5.225 8.759 -5.535 1.00 91.31 69 ASN A CA 1
ATOM 558 C C . ASN A 1 69 ? 6.499 9.045 -6.337 1.00 91.31 69 ASN A C 1
ATOM 560 O O . ASN A 1 69 ? 6.422 9.336 -7.527 1.00 91.31 69 ASN A O 1
ATOM 564 N N . SER A 1 70 ? 7.674 8.899 -5.721 1.00 91.12 70 SER A N 1
ATOM 565 C CA . SER A 1 70 ? 8.959 9.067 -6.414 1.00 91.12 70 SER A CA 1
ATOM 566 C C . SER A 1 70 ? 9.149 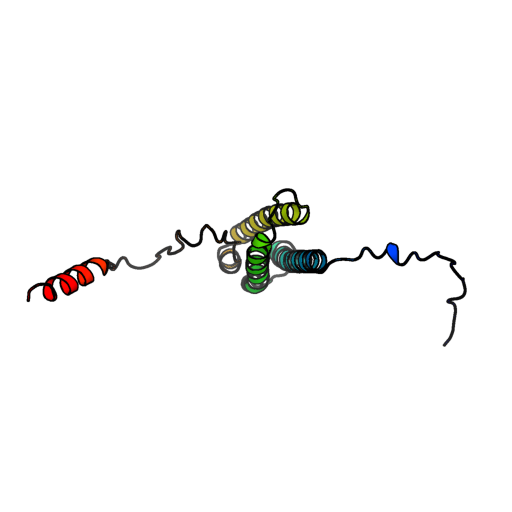8.035 -7.533 1.00 91.12 70 SER A C 1
ATOM 568 O O . SER A 1 70 ? 9.616 8.365 -8.621 1.00 91.12 70 SER A O 1
ATOM 570 N N . ALA A 1 71 ? 8.747 6.789 -7.286 1.00 92.06 71 ALA A N 1
ATOM 571 C CA . ALA A 1 71 ? 8.853 5.683 -8.227 1.00 92.06 71 ALA A CA 1
ATOM 572 C C . ALA A 1 71 ? 7.924 5.820 -9.441 1.00 92.06 71 ALA A C 1
ATOM 574 O O . ALA A 1 71 ? 8.275 5.362 -10.528 1.00 92.06 71 ALA A O 1
ATOM 575 N N . SER A 1 72 ? 6.766 6.466 -9.277 1.00 89.19 72 SER A N 1
ATOM 576 C CA . SER A 1 72 ? 5.792 6.666 -10.357 1.00 89.19 72 SER A CA 1
ATOM 577 C C . SER A 1 72 ? 6.379 7.441 -11.546 1.00 89.19 72 SER A C 1
ATOM 579 O O . SER A 1 72 ? 6.083 7.127 -12.696 1.00 89.19 72 SER A O 1
ATOM 581 N N . TYR A 1 73 ? 7.321 8.357 -11.298 1.00 86.56 73 TYR A N 1
ATOM 582 C CA . TYR A 1 73 ? 8.032 9.094 -12.348 1.00 86.56 73 TYR A CA 1
ATOM 583 C C . TYR A 1 73 ? 9.000 8.228 -13.165 1.00 86.56 73 TYR A C 1
ATOM 585 O O . TYR A 1 73 ? 9.447 8.645 -14.227 1.00 86.56 73 TYR A O 1
ATOM 593 N N . MET A 1 74 ? 9.318 7.014 -12.705 1.00 87.12 74 MET A N 1
ATOM 594 C CA . MET A 1 74 ? 10.170 6.064 -13.432 1.00 87.12 74 MET A CA 1
ATOM 595 C C . MET A 1 74 ? 9.375 5.218 -14.447 1.00 87.12 74 MET A C 1
ATOM 597 O O . MET A 1 74 ? 9.942 4.318 -15.082 1.00 87.12 74 MET A O 1
ATOM 601 N N . CYS A 1 75 ? 8.071 5.491 -14.596 1.00 85.62 75 CYS A N 1
ATOM 602 C CA . CYS A 1 75 ? 7.150 4.808 -15.498 1.00 85.62 75 CYS A CA 1
ATOM 603 C C . CYS A 1 75 ? 6.947 5.530 -16.830 1.00 85.62 75 CYS A C 1
ATOM 605 O O . CYS A 1 75 ? 5.856 5.987 -17.154 1.00 85.62 75 CYS A O 1
ATOM 607 N N . TYR A 1 76 ? 8.011 5.583 -17.631 1.00 75.94 76 TYR A N 1
ATOM 608 C CA . TYR A 1 76 ? 7.988 6.197 -18.965 1.00 75.94 76 TYR A CA 1
ATOM 609 C C . TYR A 1 76 ? 7.224 5.367 -20.015 1.00 75.94 76 TYR A C 1
ATOM 611 O O . TYR A 1 76 ? 6.682 5.926 -20.964 1.00 75.94 76 TYR A O 1
ATOM 619 N N . ASP A 1 77 ? 7.156 4.043 -19.834 1.00 72.00 77 ASP A N 1
ATOM 620 C CA . ASP A 1 77 ? 6.326 3.125 -20.623 1.00 72.00 77 ASP A CA 1
ATOM 621 C C . ASP A 1 77 ? 5.471 2.297 -19.658 1.00 72.00 77 ASP A C 1
ATOM 623 O O . ASP A 1 77 ? 5.990 1.521 -18.847 1.00 72.00 77 ASP A O 1
ATOM 627 N N . ASN A 1 78 ? 4.150 2.459 -19.748 1.00 61.44 78 ASN A N 1
ATOM 628 C CA . ASN A 1 78 ? 3.180 1.774 -18.894 1.00 61.44 78 ASN A CA 1
ATOM 629 C C . ASN A 1 78 ? 3.204 0.241 -19.051 1.00 61.44 78 ASN A C 1
ATOM 631 O O . ASN A 1 78 ? 2.639 -0.471 -18.219 1.00 61.44 78 ASN A O 1
ATOM 635 N N . LYS A 1 79 ? 3.882 -0.286 -20.078 1.00 65.94 79 LYS A N 1
ATOM 636 C CA . LYS A 1 79 ? 4.060 -1.726 -20.292 1.00 65.94 79 LYS A CA 1
ATOM 637 C C .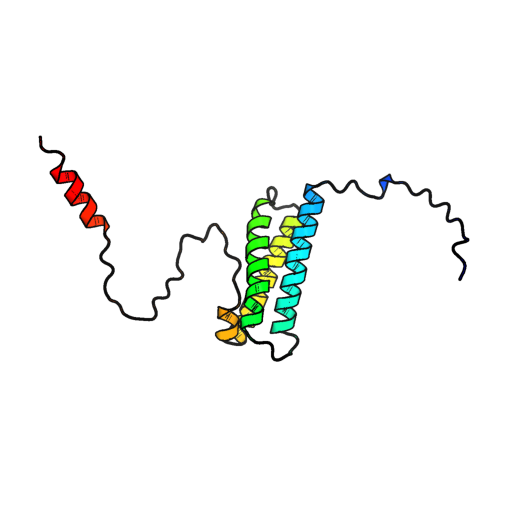 LYS A 1 79 ? 5.288 -2.301 -19.600 1.00 65.94 79 LYS A C 1
ATOM 639 O O . LYS A 1 79 ? 5.423 -3.526 -19.578 1.00 65.94 79 LYS A O 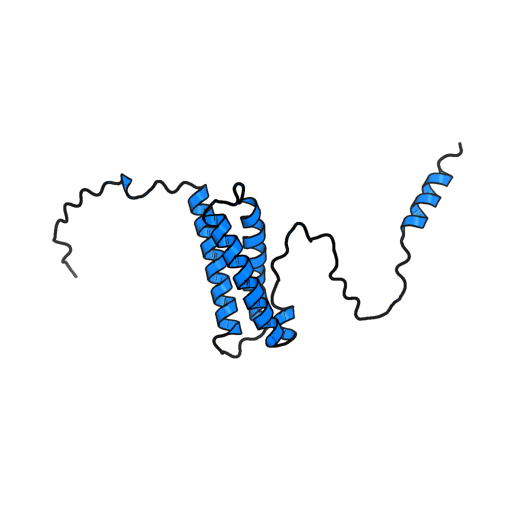1
ATOM 644 N N . ASN A 1 80 ? 6.167 -1.483 -19.017 1.00 82.75 80 ASN A N 1
ATOM 645 C CA . ASN A 1 80 ? 7.333 -2.014 -18.321 1.00 82.75 80 ASN A CA 1
ATOM 646 C C . ASN A 1 80 ? 6.898 -2.827 -17.077 1.00 82.75 80 ASN A C 1
ATOM 648 O O . ASN A 1 80 ? 5.918 -2.513 -16.395 1.00 82.75 80 ASN A O 1
ATOM 652 N N . LYS A 1 81 ? 7.634 -3.904 -16.775 1.00 89.62 81 LYS A N 1
ATOM 653 C CA . LYS A 1 81 ? 7.298 -4.834 -15.684 1.00 89.62 81 LYS A CA 1
ATOM 654 C C . LYS A 1 81 ? 7.316 -4.170 -14.303 1.00 89.62 81 LYS A C 1
ATOM 656 O O . LYS A 1 81 ? 6.515 -4.527 -13.446 1.00 89.62 81 LYS A O 1
ATOM 661 N N . PHE A 1 82 ? 8.207 -3.208 -14.087 1.00 91.94 82 PHE A N 1
ATOM 662 C CA . PHE A 1 82 ? 8.280 -2.433 -12.851 1.00 91.94 82 PHE A CA 1
ATOM 663 C C . PHE A 1 82 ? 6.997 -1.618 -12.615 1.00 91.94 82 PHE A C 1
ATOM 665 O O . PHE A 1 82 ? 6.438 -1.675 -11.524 1.00 91.94 82 PHE A O 1
ATOM 672 N N . CYS A 1 83 ? 6.454 -0.970 -13.644 1.00 92.38 83 CYS A N 1
ATOM 673 C CA . CYS A 1 83 ? 5.215 -0.198 -13.567 1.00 92.38 83 CYS A CA 1
ATOM 674 C C . CYS A 1 83 ? 4.004 -1.080 -13.290 1.00 92.38 83 CYS A C 1
ATOM 676 O O . CYS A 1 83 ? 3.185 -0.749 -12.441 1.00 92.38 83 CYS A O 1
ATOM 678 N N . GLN A 1 84 ? 3.934 -2.259 -13.911 1.00 93.00 84 GLN A N 1
ATOM 679 C CA . GLN A 1 84 ? 2.894 -3.240 -13.588 1.00 93.00 84 GLN A CA 1
ATOM 680 C C . GLN A 1 84 ? 2.955 -3.681 -12.114 1.00 93.00 84 GLN A C 1
ATOM 682 O O . GLN A 1 84 ? 1.919 -3.879 -11.476 1.00 93.00 84 GLN A O 1
ATOM 687 N N . ILE A 1 85 ? 4.162 -3.820 -11.552 1.00 95.19 85 ILE A N 1
ATOM 688 C CA . ILE A 1 85 ? 4.342 -4.137 -10.130 1.00 95.19 85 ILE A CA 1
ATOM 689 C C . ILE A 1 85 ? 3.910 -2.956 -9.250 1.00 95.19 85 ILE A C 1
ATOM 691 O O . ILE A 1 85 ? 3.223 -3.192 -8.256 1.00 95.19 85 ILE A O 1
ATOM 695 N N . LEU A 1 86 ? 4.252 -1.714 -9.611 1.00 94.50 86 LEU A N 1
ATOM 696 C CA . LEU A 1 86 ? 3.807 -0.516 -8.889 1.00 94.50 86 LEU A CA 1
ATOM 697 C C . LEU A 1 86 ? 2.280 -0.367 -8.893 1.00 94.50 86 LEU A C 1
ATOM 699 O O . LEU A 1 86 ? 1.696 -0.111 -7.843 1.00 94.50 86 LEU A O 1
ATOM 703 N N . GLU A 1 87 ? 1.615 -0.596 -10.023 1.00 93.12 87 GLU A N 1
ATOM 704 C CA . GLU A 1 87 ? 0.148 -0.566 -10.104 1.00 93.12 87 GLU A CA 1
ATOM 705 C C . GLU A 1 87 ? -0.493 -1.636 -9.213 1.00 93.12 87 GLU A C 1
ATOM 707 O O . GLU A 1 87 ? -1.439 -1.380 -8.463 1.00 93.12 87 GLU A O 1
ATOM 712 N N . ASN A 1 88 ? 0.067 -2.848 -9.217 1.00 95.88 88 ASN A N 1
ATOM 713 C CA . ASN A 1 88 ? -0.391 -3.899 -8.317 1.00 95.88 88 ASN A CA 1
ATOM 714 C C . ASN A 1 88 ? -0.155 -3.542 -6.841 1.00 95.88 88 ASN A C 1
ATOM 716 O O . ASN A 1 88 ? -0.993 -3.857 -5.994 1.00 95.88 88 ASN A O 1
ATOM 720 N N . PHE A 1 89 ? 0.967 -2.890 -6.531 1.00 97.38 89 PHE A N 1
ATOM 721 C CA . PHE A 1 89 ? 1.246 -2.371 -5.198 1.00 97.38 89 PHE A CA 1
ATOM 722 C C . PHE A 1 89 ? 0.205 -1.327 -4.777 1.00 97.38 89 PHE A C 1
ATOM 724 O O . PHE A 1 89 ? -0.358 -1.476 -3.695 1.00 97.38 89 PHE A O 1
ATOM 731 N N . LYS A 1 90 ? -0.113 -0.337 -5.630 1.00 96.50 90 LYS A N 1
ATOM 732 C CA . LYS A 1 90 ? -1.126 0.700 -5.352 1.00 96.50 90 LYS A CA 1
ATOM 733 C C . LYS A 1 90 ? -2.454 0.079 -4.937 1.00 96.50 90 LYS A C 1
ATOM 735 O O . LYS A 1 90 ? -2.944 0.364 -3.847 1.00 96.50 90 LYS A O 1
ATOM 740 N N . ARG A 1 91 ? -2.972 -0.858 -5.736 1.00 96.69 91 ARG A N 1
ATOM 741 C CA . ARG A 1 91 ? -4.223 -1.570 -5.432 1.00 96.69 91 ARG A CA 1
ATOM 742 C C . ARG A 1 91 ? -4.186 -2.277 -4.073 1.00 96.69 91 ARG A C 1
ATOM 744 O O . ARG A 1 91 ? -5.093 -2.105 -3.264 1.00 96.69 91 ARG A O 1
ATOM 751 N N . LYS A 1 92 ? -3.128 -3.047 -3.798 1.00 98.00 92 LYS A N 1
ATOM 752 C CA . LYS A 1 92 ? -2.976 -3.760 -2.517 1.00 98.00 92 LYS A CA 1
ATOM 753 C C . LYS A 1 92 ? -2.859 -2.809 -1.330 1.00 98.00 92 LYS A C 1
ATOM 755 O O . LYS A 1 92 ? -3.327 -3.118 -0.238 1.00 98.00 92 LYS A O 1
ATOM 760 N N . TYR A 1 93 ? -2.199 -1.673 -1.523 1.00 97.81 93 TYR A N 1
ATOM 761 C CA . TYR A 1 93 ? -2.027 -0.655 -0.498 1.00 97.81 93 TYR A CA 1
ATOM 762 C C . TYR A 1 93 ? -3.348 0.057 -0.180 1.00 97.81 93 TYR A C 1
ATOM 764 O O . TYR A 1 93 ? -3.658 0.285 0.986 1.00 97.81 93 TYR A O 1
ATOM 772 N N . GLU A 1 94 ? -4.161 0.352 -1.195 1.00 96.81 94 GLU A N 1
ATOM 773 C CA . GLU A 1 94 ? -5.512 0.900 -1.026 1.00 96.81 94 GLU A CA 1
ATOM 774 C C . GLU A 1 94 ? -6.453 -0.082 -0.313 1.00 96.81 94 GLU A C 1
ATOM 776 O O . GLU A 1 94 ? -7.241 0.326 0.540 1.00 96.81 94 GLU A O 1
ATOM 781 N N . GLU A 1 95 ? -6.359 -1.380 -0.612 1.00 97.38 95 GLU A N 1
ATOM 782 C CA . GLU A 1 95 ? -7.071 -2.428 0.131 1.00 97.38 95 GLU A CA 1
AT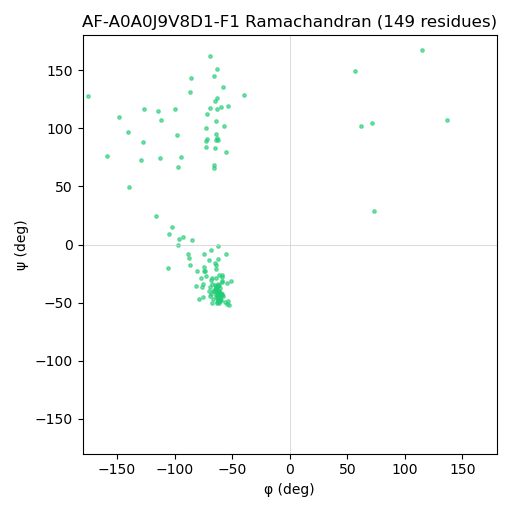OM 783 C C . GLU A 1 95 ? -6.630 -2.473 1.599 1.00 97.38 95 GLU A C 1
ATOM 785 O O . GLU A 1 95 ? -7.473 -2.505 2.496 1.00 97.38 95 GLU A O 1
ATOM 790 N N . LEU A 1 96 ? -5.323 -2.388 1.855 1.00 97.12 96 LEU A N 1
ATOM 791 C CA . LEU A 1 96 ? -4.782 -2.366 3.212 1.00 97.12 96 LEU A CA 1
ATOM 792 C C . LEU A 1 96 ? -5.218 -1.113 3.991 1.00 97.12 96 LEU A C 1
ATOM 794 O O . LEU A 1 96 ? -5.502 -1.189 5.187 1.00 97.12 96 LEU A O 1
ATOM 798 N N . PHE A 1 97 ? -5.343 0.031 3.316 1.00 96.56 97 PHE A N 1
ATOM 799 C CA . PHE A 1 97 ? -5.902 1.238 3.918 1.00 96.56 97 PHE A CA 1
ATOM 800 C C . PHE A 1 97 ? -7.371 1.045 4.334 1.00 96.56 97 PHE A C 1
ATOM 802 O O . PHE A 1 97 ? -7.739 1.426 5.443 1.00 96.56 97 PHE A O 1
ATOM 809 N N . LYS A 1 98 ? -8.198 0.376 3.518 1.00 96.31 98 LYS A N 1
ATOM 810 C CA . LYS A 1 98 ? -9.581 0.026 3.907 1.00 96.31 98 LYS A CA 1
ATOM 811 C C . LYS A 1 98 ? -9.613 -0.883 5.140 1.00 96.31 98 LYS A C 1
ATOM 813 O O . LYS A 1 98 ? -10.495 -0.748 5.986 1.00 96.31 98 LYS A O 1
ATOM 818 N N . THR A 1 99 ? -8.636 -1.781 5.289 1.00 95.31 99 THR A N 1
ATOM 819 C CA . THR A 1 99 ? -8.474 -2.566 6.522 1.00 95.31 99 THR A CA 1
ATOM 820 C C . THR A 1 99 ? -8.186 -1.665 7.725 1.00 95.31 99 THR A C 1
ATOM 822 O O . THR A 1 99 ? -8.791 -1.861 8.779 1.00 95.31 99 THR A O 1
ATOM 825 N N . ALA A 1 100 ? -7.323 -0.655 7.582 1.00 94.50 100 ALA A N 1
ATOM 826 C CA . ALA A 1 100 ? -7.083 0.331 8.637 1.00 94.50 100 ALA A CA 1
ATOM 827 C C . ALA A 1 100 ? -8.358 1.118 8.995 1.00 94.50 100 ALA A C 1
ATOM 829 O O . ALA A 1 100 ? -8.663 1.257 10.176 1.00 94.50 100 ALA A O 1
ATOM 830 N N . GLU A 1 101 ? -9.150 1.548 8.004 1.00 95.25 101 GLU A N 1
ATOM 831 C CA . GL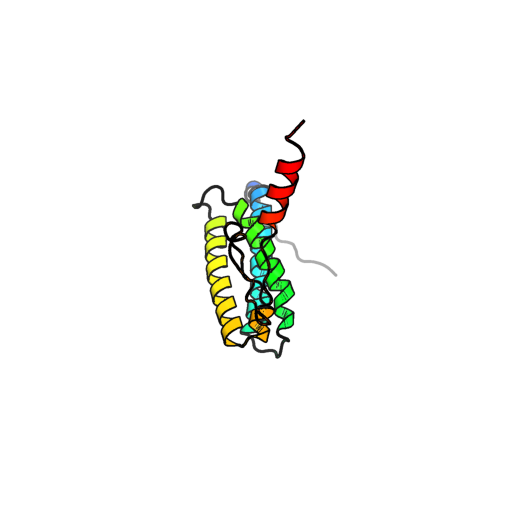U A 1 101 ? -10.454 2.194 8.234 1.00 95.25 101 GLU A CA 1
ATOM 832 C C . GLU A 1 101 ? -11.410 1.291 9.021 1.00 95.25 101 GLU A C 1
ATOM 834 O O . GLU A 1 101 ? -12.020 1.735 9.992 1.00 95.25 101 GLU A O 1
ATOM 839 N N . SER A 1 102 ? -11.482 0.003 8.675 1.00 94.31 102 SER A N 1
ATOM 840 C CA . SER A 1 102 ? -12.357 -0.956 9.366 1.00 94.31 102 SER A CA 1
ATOM 841 C C . SER A 1 102 ? -11.998 -1.190 10.841 1.00 94.31 102 SER A C 1
ATOM 843 O O . SER A 1 102 ? -12.845 -1.628 11.616 1.00 94.31 102 SER A O 1
ATOM 845 N N . LYS A 1 103 ? -10.758 -0.884 11.247 1.00 91.94 103 LYS A N 1
ATOM 846 C CA . LYS A 1 103 ? -10.293 -0.982 12.642 1.00 91.94 103 LYS A CA 1
ATOM 847 C C . LYS A 1 103 ? -10.556 0.275 13.468 1.00 91.94 103 LYS A C 1
ATOM 849 O O . LYS A 1 103 ? -10.422 0.227 14.689 1.00 91.94 103 LYS A O 1
ATOM 854 N N . GLY A 1 104 ? -10.931 1.376 12.820 1.00 91.50 104 GLY A N 1
ATOM 855 C CA . GLY A 1 104 ? -11.323 2.626 13.458 1.00 91.50 104 GLY A CA 1
ATOM 856 C C . GLY A 1 104 ? -10.382 3.798 13.185 1.00 91.50 104 GLY A C 1
ATOM 857 O O . GLY A 1 104 ? -9.250 3.651 12.720 1.00 91.50 104 GLY A O 1
ATOM 858 N N . ASP A 1 105 ? -10.866 4.991 13.531 1.00 91.38 105 ASP A N 1
ATOM 859 C CA . ASP A 1 105 ? -10.241 6.279 13.210 1.00 91.38 105 ASP A CA 1
ATOM 860 C C . ASP A 1 105 ? -8.783 6.405 13.657 1.00 91.38 105 ASP A C 1
ATOM 862 O O . ASP A 1 105 ? -7.996 7.075 12.989 1.00 91.38 105 ASP A O 1
ATOM 866 N N . GLY A 1 106 ? -8.409 5.773 14.774 1.00 92.00 106 GLY A N 1
ATOM 867 C CA . GLY A 1 106 ? -7.028 5.770 15.258 1.00 92.00 106 GLY A CA 1
ATOM 868 C C . GLY A 1 106 ? -6.063 5.155 14.243 1.00 92.00 106 GLY A C 1
ATOM 869 O O . GLY A 1 106 ? -4.994 5.707 14.004 1.00 92.00 106 GLY A O 1
ATOM 870 N N . TYR A 1 107 ? -6.454 4.058 13.589 1.00 93.56 107 TYR A N 1
ATOM 871 C CA . TYR A 1 107 ? -5.637 3.400 12.567 1.00 93.56 107 TYR A CA 1
ATOM 872 C C . TYR A 1 107 ? -5.652 4.190 11.257 1.00 93.56 107 TYR A C 1
ATOM 874 O O . TYR A 1 107 ? -4.595 4.451 10.688 1.00 93.56 107 TYR A O 1
ATOM 882 N N . ALA A 1 108 ? -6.827 4.641 10.810 1.00 94.12 108 ALA A N 1
ATOM 883 C CA . ALA A 1 108 ? -6.958 5.397 9.564 1.00 94.12 108 ALA A CA 1
ATOM 884 C C . ALA A 1 108 ? -6.167 6.719 9.576 1.00 94.12 108 ALA A C 1
ATOM 886 O O . ALA A 1 108 ? -5.504 7.050 8.594 1.00 94.12 108 ALA A O 1
ATOM 887 N N . LYS A 1 109 ? -6.186 7.463 10.693 1.00 95.00 109 LYS A N 1
ATOM 888 C CA . LYS A 1 109 ? -5.453 8.738 10.833 1.00 95.00 109 LYS A CA 1
ATOM 889 C C . LYS A 1 109 ? -3.936 8.563 10.826 1.00 95.00 109 LYS A C 1
ATOM 891 O O . LYS A 1 109 ? -3.231 9.463 10.381 1.00 95.00 109 LYS A O 1
ATOM 896 N N . ASN A 1 110 ? -3.451 7.413 11.286 1.00 95.75 110 ASN A N 1
ATOM 897 C CA . ASN A 1 110 ? -2.030 7.076 11.306 1.00 95.75 110 ASN A CA 1
ATOM 898 C C . ASN A 1 110 ? -1.577 6.308 10.051 1.00 95.75 110 ASN A C 1
ATOM 900 O O . ASN A 1 110 ? -0.431 5.881 9.980 1.00 95.75 110 ASN A O 1
ATOM 904 N N . PHE A 1 111 ? -2.437 6.139 9.042 1.00 96.12 111 PHE A N 1
ATOM 905 C CA . PHE A 1 111 ? -2.085 5.483 7.785 1.00 96.12 111 PHE A CA 1
ATOM 906 C C . PHE A 1 111 ? -2.078 6.504 6.642 1.00 96.12 111 PHE A C 1
ATOM 908 O O . PHE A 1 111 ? -3.119 6.953 6.155 1.00 96.12 111 PHE A O 1
ATOM 915 N N . LYS A 1 112 ? -0.888 6.862 6.156 1.00 96.00 112 LYS A N 1
ATOM 916 C CA . LYS A 1 112 ? -0.727 7.776 5.021 1.00 96.00 112 LYS A CA 1
ATOM 917 C C . LYS A 1 112 ? -1.202 7.116 3.721 1.00 96.00 112 LYS A C 1
ATOM 919 O O . LYS A 1 112 ? -0.621 6.132 3.270 1.00 96.00 112 LYS A O 1
ATOM 924 N N . LYS A 1 113 ? -2.229 7.678 3.078 1.00 94.62 113 LYS A N 1
ATOM 925 C CA . LYS A 1 113 ? -2.656 7.278 1.723 1.00 94.62 113 LYS A CA 1
ATOM 926 C C . LYS A 1 113 ? -1.561 7.553 0.690 1.00 94.62 113 LYS A C 1
ATOM 928 O O . LYS A 1 113 ? -0.821 8.529 0.832 1.00 94.62 113 LYS A O 1
ATOM 933 N N . LEU A 1 114 ? -1.525 6.753 -0.377 1.00 92.38 114 LEU A N 1
ATOM 934 C CA . LEU A 1 114 ? -0.827 7.157 -1.599 1.00 92.38 114 LEU A CA 1
ATOM 935 C C . LEU A 1 114 ? -1.543 8.399 -2.134 1.00 92.38 114 LEU A C 1
ATOM 937 O O . LEU A 1 114 ? -2.767 8.409 -2.259 1.00 92.38 114 LEU A O 1
ATOM 941 N N . THR A 1 115 ? -0.800 9.471 -2.368 1.00 78.00 115 THR A N 1
ATOM 942 C CA . THR A 1 115 ? -1.340 10.671 -3.003 1.00 78.00 115 THR A CA 1
ATOM 943 C C . THR A 1 115 ? -0.944 10.614 -4.461 1.00 78.00 115 THR A C 1
ATOM 945 O O . THR A 1 115 ? 0.247 10.698 -4.751 1.00 78.00 115 THR A O 1
ATOM 948 N N . ASP A 1 116 ? -1.907 10.536 -5.372 1.00 57.84 116 ASP A N 1
ATOM 949 C CA . ASP A 1 116 ? -1.610 10.877 -6.759 1.00 57.84 116 ASP A CA 1
ATOM 950 C C . ASP A 1 116 ? -1.133 12.338 -6.745 1.00 57.84 116 ASP A C 1
ATOM 952 O O . ASP A 1 116 ? -1.846 13.217 -6.257 1.00 57.84 116 ASP A O 1
ATOM 956 N N . TYR A 1 117 ? 0.109 12.605 -7.162 1.00 54.97 117 TYR A N 1
ATOM 957 C CA . TYR A 1 117 ? 0.658 13.969 -7.156 1.00 54.97 117 TYR A CA 1
ATOM 958 C C . TYR A 1 117 ? -0.204 14.908 -8.027 1.00 54.97 117 TYR A C 1
ATOM 960 O O . TYR A 1 117 ? -0.382 16.078 -7.690 1.00 54.97 117 TYR A O 1
ATOM 968 N N . ASP A 1 118 ? -0.877 14.352 -9.041 1.00 45.12 118 ASP A N 1
ATOM 969 C CA . ASP A 1 118 ? -1.876 15.041 -9.868 1.00 45.12 118 ASP A CA 1
ATOM 970 C C . ASP A 1 118 ? -3.145 15.472 -9.094 1.00 45.12 118 ASP A C 1
ATOM 972 O O . ASP A 1 118 ? -3.883 16.344 -9.546 1.00 45.12 118 ASP A O 1
ATOM 976 N N . ASN A 1 119 ? -3.381 14.933 -7.890 1.00 43.56 119 ASN A N 1
ATOM 977 C CA . ASN A 1 119 ? -4.503 15.263 -6.998 1.00 43.56 119 ASN A CA 1
ATOM 978 C C . ASN A 1 119 ? -4.122 16.190 -5.826 1.00 43.56 119 ASN A C 1
ATOM 980 O O . ASN A 1 119 ? -4.903 16.354 -4.887 1.00 43.56 119 ASN A O 1
ATOM 984 N N . ILE A 1 120 ? -2.962 16.859 -5.862 1.00 47.41 120 ILE A N 1
ATOM 985 C CA . ILE A 1 120 ? -2.580 17.841 -4.823 1.00 47.41 120 ILE A CA 1
ATOM 986 C C . ILE A 1 120 ? -3.454 19.117 -4.851 1.00 47.41 120 ILE A C 1
ATOM 988 O O . ILE A 1 120 ? -3.386 19.930 -3.932 1.00 47.41 120 ILE A O 1
ATOM 992 N N . ASN A 1 121 ? -4.364 19.268 -5.820 1.00 39.91 121 ASN A N 1
ATOM 993 C CA . ASN A 1 121 ? -5.215 20.456 -5.923 1.00 39.91 121 ASN A CA 1
ATOM 994 C C . ASN A 1 121 ? -6.628 20.369 -5.322 1.00 39.91 121 ASN A C 1
ATOM 996 O O . ASN A 1 121 ? -7.323 21.382 -5.374 1.00 39.91 121 ASN A O 1
ATOM 1000 N N . ILE A 1 122 ? -7.099 19.258 -4.732 1.00 43.53 122 ILE A N 1
ATOM 1001 C CA . ILE A 1 122 ? -8.494 19.205 -4.234 1.00 43.53 122 ILE A CA 1
ATOM 1002 C C . ILE A 1 122 ? -8.628 18.461 -2.884 1.00 43.53 122 ILE A C 1
ATOM 1004 O O . ILE A 1 122 ? -8.802 17.252 -2.821 1.00 43.53 122 ILE A O 1
ATOM 1008 N N . ILE A 1 123 ? -8.644 19.266 -1.811 1.00 48.28 123 ILE A N 1
ATOM 1009 C CA . ILE A 1 123 ? -9.419 19.116 -0.559 1.00 48.28 123 ILE A CA 1
ATOM 1010 C C . ILE A 1 123 ? -9.009 17.995 0.421 1.00 48.28 123 ILE A C 1
ATOM 1012 O O . ILE A 1 123 ? -9.443 16.852 0.336 1.00 48.28 123 ILE A O 1
ATOM 1016 N N . SER A 1 124 ? -8.345 18.401 1.510 1.00 38.09 124 SER A N 1
ATOM 1017 C CA . SER A 1 124 ? -8.570 17.809 2.840 1.00 38.09 124 SER A CA 1
ATOM 1018 C C . SER A 1 124 ? -8.557 18.886 3.931 1.00 38.09 124 SER A C 1
ATOM 1020 O O . SER A 1 124 ? -7.889 18.763 4.953 1.00 38.09 124 SER A O 1
ATOM 1022 N N . THR A 1 125 ? -9.324 19.957 3.719 1.00 40.00 125 THR A N 1
ATOM 1023 C CA . THR A 1 125 ? -9.874 20.763 4.814 1.00 40.00 125 THR A CA 1
ATOM 1024 C C . THR A 1 125 ? -11.278 20.251 5.109 1.00 40.00 125 THR A C 1
ATOM 1026 O O . THR A 1 125 ? -12.270 20.879 4.737 1.00 40.00 125 THR A O 1
ATOM 1029 N N . THR A 1 126 ? -11.395 19.101 5.771 1.00 42.12 126 THR A N 1
ATOM 1030 C CA . THR A 1 126 ? -12.627 18.833 6.516 1.00 42.12 126 THR A CA 1
ATOM 1031 C C . THR A 1 126 ? -12.578 19.749 7.729 1.00 42.12 126 THR A C 1
ATOM 1033 O O . THR A 1 126 ? -11.973 19.438 8.752 1.00 42.12 126 THR A O 1
ATOM 1036 N N . VAL A 1 127 ? -13.138 20.945 7.550 1.00 46.44 127 VAL A N 1
ATOM 1037 C CA . VAL A 1 127 ? -13.396 21.924 8.600 1.00 46.44 127 VAL A CA 1
ATOM 1038 C C . VAL A 1 127 ? -14.397 21.287 9.558 1.00 46.44 127 VAL A C 1
ATOM 1040 O O . VAL A 1 127 ? -15.606 21.357 9.356 1.00 46.44 127 VAL A O 1
ATOM 1043 N N . ILE A 1 128 ? -13.896 20.624 10.595 1.00 54.78 128 ILE A N 1
ATOM 1044 C CA . ILE A 1 128 ? -14.685 20.321 11.784 1.00 54.78 128 ILE A CA 1
ATOM 1045 C C . ILE A 1 128 ? -14.316 21.397 12.801 1.00 54.78 128 ILE A C 1
ATOM 1047 O O . ILE A 1 128 ? -13.310 21.286 13.494 1.00 54.78 128 ILE A O 1
ATOM 1051 N N . GLY A 1 129 ? -15.113 22.467 12.839 1.00 38.88 129 GLY A N 1
ATOM 1052 C CA . GLY A 1 129 ? -15.032 23.492 13.879 1.00 38.88 129 GLY A CA 1
ATOM 1053 C C . GLY A 1 129 ? -15.119 24.920 13.350 1.00 38.88 129 GLY A C 1
ATOM 1054 O O . GLY A 1 129 ? -14.157 25.443 12.805 1.00 38.88 129 GLY A O 1
ATOM 1055 N N . SER A 1 130 ? -16.267 25.560 13.591 1.00 46.66 130 SER A N 1
ATOM 1056 C CA . SER A 1 130 ? -16.558 26.996 13.441 1.00 46.66 130 SER A CA 1
ATOM 1057 C C . SER A 1 130 ? -16.433 27.604 12.036 1.00 46.66 130 SER A C 1
ATOM 1059 O O . SER A 1 130 ? -15.364 27.999 11.581 1.00 46.66 130 SER A O 1
ATOM 1061 N N . ALA A 1 131 ? -17.585 27.798 11.388 1.00 50.62 131 ALA A N 1
ATOM 1062 C CA . ALA A 1 131 ? -17.744 28.789 10.333 1.00 50.62 131 ALA A CA 1
ATOM 1063 C C . ALA A 1 131 ? -17.543 30.199 10.922 1.00 50.62 131 ALA A C 1
ATOM 1065 O O . ALA A 1 131 ? -18.489 30.834 11.378 1.00 50.62 131 ALA A O 1
ATOM 1066 N N . VAL A 1 132 ? -16.304 30.687 10.923 1.00 52.44 132 VAL A N 1
ATOM 1067 C CA . VAL A 1 132 ? -16.016 32.124 10.987 1.00 52.44 132 VAL A CA 1
ATOM 1068 C C . VAL A 1 132 ? -15.363 32.483 9.660 1.00 52.44 132 VAL A C 1
ATOM 1070 O O . VAL A 1 132 ? -14.325 31.937 9.293 1.00 52.44 132 VAL A O 1
ATOM 1073 N N . GLY A 1 133 ? -16.068 33.313 8.893 1.00 50.50 133 GLY A N 1
ATOM 1074 C CA . GLY A 1 133 ? -15.841 33.537 7.471 1.00 50.50 133 GLY A CA 1
ATOM 1075 C C . GLY A 1 133 ? -14.409 33.932 7.125 1.00 50.50 133 GLY A C 1
ATOM 1076 O O . GLY A 1 133 ? -13.929 34.995 7.513 1.00 50.50 133 GLY A O 1
ATOM 1077 N N . LEU A 1 134 ? -13.763 33.106 6.306 1.00 56.38 134 LEU A N 1
ATOM 1078 C CA . LEU A 1 134 ? -12.611 33.534 5.529 1.00 56.38 134 LEU A CA 1
ATOM 1079 C C . LEU A 1 134 ? -13.124 34.439 4.407 1.00 56.38 134 LEU A C 1
ATOM 1081 O O . LEU A 1 134 ? -13.660 33.976 3.402 1.00 56.38 134 LEU A O 1
ATOM 1085 N N . ILE A 1 135 ? -12.987 35.747 4.608 1.00 64.50 135 ILE A N 1
ATOM 1086 C CA . ILE A 1 135 ? -13.156 36.741 3.550 1.00 64.50 135 ILE A CA 1
ATOM 1087 C C . ILE A 1 135 ? -12.040 36.496 2.522 1.00 64.50 135 ILE A C 1
ATOM 1089 O O . ILE A 1 135 ? -10.863 36.543 2.893 1.00 64.50 135 ILE A O 1
ATOM 1093 N N . PRO A 1 136 ? -12.349 36.262 1.235 1.00 59.34 136 PRO A N 1
ATOM 1094 C CA . PRO A 1 136 ? -11.321 36.175 0.209 1.00 59.34 136 PRO A CA 1
ATOM 1095 C C . PRO A 1 136 ? -10.597 37.524 0.092 1.00 59.34 136 PRO A C 1
ATOM 1097 O O . PRO A 1 136 ? -11.185 38.530 -0.305 1.00 59.34 136 PRO A O 1
ATOM 1100 N N . LEU A 1 137 ? -9.297 37.545 0.397 1.00 58.38 137 LEU A N 1
ATOM 1101 C CA . LEU A 1 137 ? -8.410 38.719 0.299 1.00 58.38 137 LEU A CA 1
ATOM 1102 C C . LEU A 1 137 ? -8.246 39.277 -1.132 1.00 58.38 137 LEU A C 1
ATOM 1104 O O . LEU A 1 137 ? -7.595 40.303 -1.329 1.00 58.38 137 LEU A O 1
ATOM 1108 N N . LEU A 1 138 ? -8.871 38.651 -2.133 1.00 58.12 138 LEU A N 1
ATOM 1109 C CA . LEU A 1 138 ? -8.825 39.072 -3.535 1.00 58.12 138 LEU A CA 1
ATOM 1110 C C . LEU A 1 138 ? -9.410 40.480 -3.761 1.00 58.12 138 LEU A C 1
ATOM 1112 O O . LEU A 1 138 ? -8.973 41.181 -4.671 1.00 58.12 138 LEU A O 1
ATOM 1116 N N . GLY A 1 139 ? -10.332 40.943 -2.909 1.00 55.47 139 GLY A N 1
ATOM 1117 C CA . GLY A 1 139 ? -10.919 42.286 -3.017 1.00 55.47 139 GLY A CA 1
ATOM 1118 C C . GLY A 1 139 ? -9.999 43.440 -2.589 1.00 55.47 139 GLY A C 1
ATOM 1119 O O . GLY A 1 139 ? -10.238 44.583 -2.979 1.00 55.47 139 GLY A O 1
ATOM 1120 N N . ILE A 1 140 ? -8.941 43.176 -1.809 1.00 55.53 140 ILE A N 1
ATOM 1121 C CA . ILE A 1 140 ? -8.049 44.235 -1.302 1.00 55.53 140 ILE A CA 1
ATOM 1122 C C . ILE A 1 140 ? -7.013 44.637 -2.359 1.00 55.53 140 ILE A C 1
ATOM 1124 O O . ILE A 1 140 ? -6.715 45.823 -2.500 1.00 55.53 140 ILE A O 1
ATOM 1128 N N . LEU A 1 141 ? -6.521 43.690 -3.165 1.00 52.78 141 LEU A N 1
ATOM 1129 C CA . LEU A 1 141 ? -5.520 43.983 -4.198 1.00 52.78 141 LEU A CA 1
ATOM 1130 C C . LEU A 1 141 ? -6.068 44.902 -5.299 1.00 52.78 141 LEU A C 1
ATOM 1132 O O . LEU A 1 141 ? -5.375 45.831 -5.711 1.00 52.78 141 LEU A O 1
ATOM 1136 N N . TYR A 1 142 ? -7.331 44.731 -5.708 1.00 55.94 142 TYR A N 1
ATOM 1137 C CA . TYR A 1 142 ? -7.920 45.572 -6.759 1.00 55.94 142 TYR A CA 1
ATOM 1138 C C . TYR A 1 142 ? -8.025 47.052 -6.346 1.00 55.94 142 TYR A C 1
ATOM 1140 O O . TYR A 1 142 ? -7.918 47.947 -7.184 1.00 55.94 142 TYR A O 1
ATOM 1148 N N . LYS A 1 143 ? -8.165 47.338 -5.042 1.00 47.28 143 LYS A N 1
ATOM 1149 C CA . LYS A 1 143 ? -8.246 48.716 -4.535 1.00 47.28 143 LYS A CA 1
ATOM 1150 C C . LYS A 1 143 ? -6.879 49.410 -4.474 1.00 47.28 143 LYS A C 1
ATOM 1152 O O . LYS A 1 143 ? -6.827 50.625 -4.633 1.00 47.28 143 LYS A O 1
ATOM 1157 N N . VAL A 1 144 ? -5.780 48.670 -4.293 1.00 56.12 144 VAL A N 1
ATOM 1158 C CA . VAL A 1 144 ? -4.418 49.242 -4.244 1.00 56.12 144 VAL A CA 1
ATOM 1159 C C . VAL A 1 144 ? -3.916 49.603 -5.647 1.00 56.12 144 VAL A C 1
ATOM 1161 O O . VAL A 1 144 ? -3.291 50.647 -5.824 1.00 56.12 144 VAL A O 1
ATOM 1164 N N . SER A 1 145 ? -4.249 48.808 -6.668 1.00 51.75 145 SER A N 1
ATOM 1165 C CA . SER A 1 145 ? -3.859 49.097 -8.056 1.00 51.75 145 SER A CA 1
ATOM 1166 C C . SER A 1 145 ? -4.548 50.342 -8.628 1.00 51.75 145 SER A C 1
ATOM 1168 O O . SER A 1 145 ? -3.933 51.077 -9.393 1.00 51.75 145 SER A O 1
ATOM 1170 N N . TYR A 1 146 ? -5.796 50.627 -8.235 1.00 54.16 146 TYR A N 1
ATOM 1171 C CA . TYR A 1 146 ? -6.550 51.771 -8.769 1.00 54.16 146 TYR A CA 1
ATOM 1172 C C . TYR A 1 146 ? -6.086 53.130 -8.217 1.00 54.16 146 TYR A C 1
ATOM 1174 O O . TYR A 1 146 ? -6.299 54.159 -8.854 1.00 54.16 146 TYR A O 1
ATOM 1182 N N . ILE A 1 147 ? -5.440 53.153 -7.046 1.00 55.66 147 ILE A N 1
ATOM 1183 C CA . ILE A 1 147 ? -4.968 54.396 -6.412 1.00 55.66 147 ILE A CA 1
ATOM 1184 C C . ILE A 1 147 ? -3.642 54.876 -7.033 1.00 55.66 147 ILE A C 1
ATOM 1186 O O . ILE A 1 147 ? -3.375 56.072 -7.035 1.00 55.66 147 ILE A O 1
ATOM 1190 N N . ASN A 1 148 ? -2.858 53.983 -7.652 1.00 55.62 148 ASN A N 1
ATOM 1191 C CA . ASN A 1 148 ? -1.561 54.317 -8.260 1.00 55.62 148 ASN A CA 1
ATOM 1192 C C . ASN A 1 148 ? -1.605 54.588 -9.780 1.00 55.62 148 ASN A C 1
ATOM 1194 O O . ASN A 1 148 ? -0.553 54.786 -10.380 1.00 55.62 148 ASN A O 1
ATOM 1198 N N . ILE A 1 149 ? -2.785 54.602 -10.421 1.00 54.62 149 ILE A N 1
ATOM 1199 C CA . ILE A 1 149 ? -2.928 54.812 -11.885 1.00 54.62 149 ILE A CA 1
ATOM 1200 C C . ILE A 1 149 ? -3.695 56.113 -12.214 1.00 54.62 149 ILE A C 1
ATOM 1202 O O . ILE A 1 149 ? -4.268 56.281 -13.285 1.00 54.62 149 ILE A O 1
ATOM 1206 N N . LYS A 1 150 ? -3.688 57.100 -11.314 1.00 47.69 150 LYS A N 1
ATOM 1207 C CA . LYS A 1 150 ? -4.031 58.486 -11.673 1.00 47.69 150 LYS A CA 1
ATOM 1208 C C . LYS A 1 150 ? -2.919 59.426 -11.213 1.00 47.69 150 LYS A C 1
ATOM 1210 O O . LYS A 1 150 ? -2.968 59.942 -10.101 1.00 47.69 150 LYS A O 1
ATOM 1215 N N . SER A 1 151 ? -1.929 59.602 -12.088 1.00 41.16 151 SER A N 1
ATOM 1216 C CA . SER A 1 151 ? -1.107 60.814 -12.181 1.00 41.16 151 SER A CA 1
ATOM 1217 C C . SER A 1 151 ? -1.561 61.617 -13.388 1.00 41.16 151 SER A C 1
ATOM 1219 O O . SER A 1 151 ? -2.072 60.993 -14.345 1.00 41.16 151 SER A O 1
#

Mean predicted aligned error: 15.57 Å